Protein AF-A0A6I9Z350-F1 (afdb_monomer)

Organism: NCBI:txid35019

Solvent-accessible surface area (backbone atoms only — not comparable to full-atom values): 8164 Å² total; per-residue (Å²): 135,83,80,82,86,85,84,81,78,89,84,81,86,82,84,82,74,88,76,94,71,87,75,82,87,66,79,88,53,52,29,28,35,71,45,78,90,68,67,47,70,42,68,70,83,56,91,50,66,53,99,92,39,30,36,26,88,83,79,68,74,43,41,44,40,64,70,67,48,71,66,56,54,49,48,53,52,51,50,58,53,56,80,67,36,61,68,64,50,45,50,72,73,68,50,78,77,95,79,72,99,74,71,79,59,60,72,59,54,52,45,49,58,52,44,54,68,44,46,73,75,74,109

Structure (mmCIF, N/CA/C/O backbone):
data_AF-A0A6I9Z350-F1
#
_entry.id   AF-A0A6I9Z350-F1
#
loop_
_atom_site.group_PDB
_atom_site.id
_atom_site.type_symbol
_atom_site.label_atom_id
_atom_site.label_alt_id
_atom_site.label_comp_id
_atom_site.label_asym_id
_atom_site.label_entity_id
_atom_site.label_seq_id
_atom_site.pdbx_PDB_ins_code
_atom_site.Cartn_x
_atom_site.Cartn_y
_atom_site.Cartn_z
_atom_site.occupancy
_atom_site.B_iso_or_equiv
_atom_site.auth_seq_id
_atom_site.auth_comp_id
_atom_site.auth_asym_id
_atom_site.auth_atom_id
_atom_site.pdbx_PDB_model_num
ATOM 1 N N . MET A 1 1 ? -30.064 4.681 -46.245 1.00 39.53 1 MET A N 1
ATOM 2 C CA . MET A 1 1 ? -29.234 3.998 -45.229 1.00 39.53 1 MET A CA 1
ATOM 3 C C . MET A 1 1 ? -28.915 5.018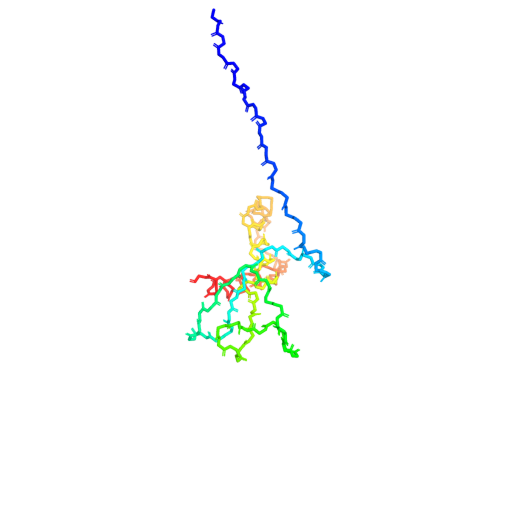 -44.132 1.00 39.53 1 MET A C 1
ATOM 5 O O . MET A 1 1 ? -27.839 5.588 -44.117 1.00 39.53 1 MET A O 1
ATOM 9 N N . GLN A 1 2 ? -29.908 5.581 -43.446 1.00 35.16 2 GLN A N 1
ATOM 10 C CA . GLN A 1 2 ? -30.554 5.068 -42.226 1.00 35.16 2 GLN A CA 1
ATOM 11 C C . GLN A 1 2 ? -29.574 4.509 -41.169 1.00 35.16 2 GLN A C 1
ATOM 13 O O . GLN A 1 2 ? -29.254 3.329 -41.159 1.00 35.16 2 GLN A O 1
ATOM 18 N N . GLN A 1 3 ? -29.080 5.452 -40.360 1.00 42.22 3 GLN A N 1
ATOM 19 C CA . GLN A 1 3 ? -28.800 5.473 -38.910 1.00 42.22 3 GLN A CA 1
ATOM 20 C C . GLN A 1 3 ? -29.290 4.279 -38.038 1.00 42.22 3 GLN A C 1
ATOM 22 O O . GLN A 1 3 ? -30.268 3.629 -38.399 1.00 42.22 3 GLN A O 1
ATOM 27 N N . PRO A 1 4 ? -28.699 4.054 -36.838 1.00 46.31 4 PRO A N 1
ATOM 28 C CA . PRO A 1 4 ? -29.136 4.849 -35.684 1.00 46.31 4 PRO A CA 1
ATOM 29 C C . PRO A 1 4 ? -28.044 5.319 -34.715 1.00 46.31 4 PRO A C 1
ATOM 31 O O . PRO A 1 4 ? -27.207 4.568 -34.223 1.00 46.31 4 PRO A O 1
ATOM 34 N N . GLN A 1 5 ? -28.165 6.606 -34.395 1.00 47.69 5 GLN A N 1
ATOM 35 C CA . GLN A 1 5 ? -27.813 7.204 -33.115 1.00 47.69 5 GLN A CA 1
ATOM 36 C C . GLN A 1 5 ? -28.542 6.466 -31.979 1.00 47.69 5 GLN A C 1
ATOM 38 O O . GLN A 1 5 ? -29.727 6.158 -32.111 1.00 47.69 5 GLN A O 1
ATOM 43 N N . GLN A 1 6 ? -27.874 6.249 -30.847 1.00 46.06 6 GLN A N 1
ATOM 44 C CA . GLN A 1 6 ? -28.547 5.943 -29.585 1.00 46.06 6 GLN A CA 1
ATOM 45 C C . GLN A 1 6 ? -28.291 7.080 -28.596 1.00 46.06 6 GLN A C 1
ATOM 47 O O . GLN A 1 6 ? -27.280 7.128 -27.905 1.00 46.06 6 GLN A O 1
ATOM 52 N N . SER A 1 7 ? -29.238 8.011 -28.560 1.00 43.06 7 SER A N 1
A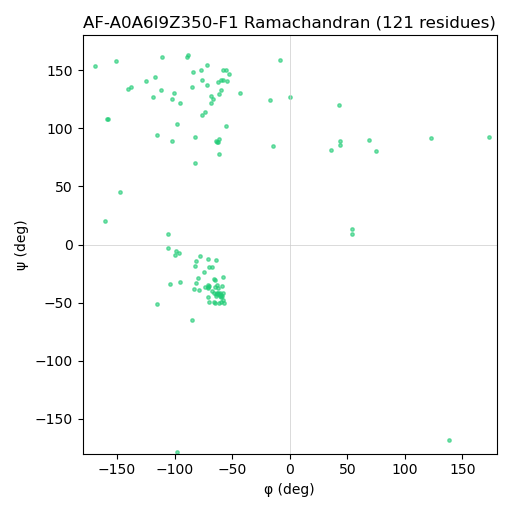TOM 53 C CA . SER A 1 7 ? -29.547 8.833 -27.395 1.00 43.06 7 SER A CA 1
ATOM 54 C C . SER A 1 7 ? -30.516 8.059 -26.504 1.00 43.06 7 SER A C 1
ATOM 56 O O . SER A 1 7 ? -31.511 7.573 -27.036 1.00 43.06 7 SER A O 1
ATOM 58 N N . LEU A 1 8 ? -30.314 8.020 -25.185 1.00 38.78 8 LEU A N 1
ATOM 59 C CA . LEU A 1 8 ? -31.418 7.849 -24.231 1.00 38.78 8 LEU A CA 1
ATOM 60 C C . LEU A 1 8 ? -31.047 8.370 -22.830 1.00 38.78 8 LEU A C 1
ATOM 62 O O . LEU A 1 8 ? -30.221 7.796 -22.133 1.00 38.78 8 LEU A O 1
ATOM 66 N N . ALA A 1 9 ? -31.685 9.501 -22.515 1.00 35.41 9 ALA A N 1
ATOM 67 C CA . ALA A 1 9 ? -32.276 9.948 -21.251 1.00 35.41 9 ALA A CA 1
ATOM 68 C C . ALA A 1 9 ? -31.547 9.736 -19.903 1.00 35.41 9 ALA A C 1
ATOM 70 O O . ALA A 1 9 ? -31.348 8.627 -19.421 1.00 35.41 9 ALA A O 1
ATOM 71 N N . THR A 1 10 ? -31.289 10.878 -19.256 1.00 42.88 10 THR A N 1
ATOM 72 C CA . THR A 1 10 ? -31.732 11.237 -17.893 1.00 42.88 10 THR A CA 1
ATOM 73 C C . THR A 1 10 ? -32.568 10.184 -17.153 1.00 42.88 10 THR A C 1
ATOM 75 O O . THR A 1 10 ? -33.644 9.852 -17.636 1.00 42.88 10 THR A O 1
ATOM 78 N N . ASP A 1 11 ? -32.169 9.803 -15.929 1.00 35.34 11 ASP A N 1
ATOM 79 C CA . ASP A 1 11 ? -32.929 10.194 -14.728 1.00 35.34 11 ASP A CA 1
ATOM 80 C C . ASP A 1 11 ? -32.221 9.905 -13.383 1.00 35.34 11 ASP A C 1
ATOM 82 O O . ASP A 1 11 ? -31.451 8.960 -13.239 1.00 35.34 11 ASP A O 1
ATOM 86 N N . GLN A 1 12 ? -32.598 10.712 -12.390 1.00 35.88 12 GLN A N 1
ATOM 87 C CA . GLN A 1 12 ? -32.644 10.423 -10.951 1.00 35.88 12 GLN A CA 1
ATOM 88 C C . GLN A 1 12 ? -31.339 10.228 -10.149 1.00 35.88 12 GLN A C 1
ATOM 90 O O . GLN A 1 12 ? -30.866 9.135 -9.856 1.00 35.88 12 GLN A O 1
ATOM 95 N N . GLY A 1 13 ? -30.856 11.362 -9.634 1.00 39.97 13 GLY A N 1
ATOM 96 C CA . GLY A 1 13 ? -30.872 11.637 -8.190 1.00 39.97 13 GLY A CA 1
ATOM 97 C C . GLY A 1 13 ? -30.461 10.517 -7.230 1.00 39.97 13 GLY A C 1
ATOM 98 O O . GLY A 1 13 ? -31.310 9.860 -6.639 1.00 39.97 13 GLY A O 1
ATOM 99 N N . ALA A 1 14 ? -29.166 10.436 -6.930 1.00 34.31 14 ALA A N 1
ATOM 100 C CA . ALA A 1 14 ? -28.703 9.934 -5.641 1.00 34.31 14 ALA A CA 1
ATOM 101 C C . ALA A 1 14 ? -28.290 11.135 -4.780 1.00 34.31 14 ALA A C 1
ATOM 103 O O . ALA A 1 14 ? -27.142 11.579 -4.800 1.00 34.31 14 ALA A O 1
ATOM 104 N N . THR A 1 15 ? -29.247 11.687 -4.036 1.00 36.53 15 THR A N 1
ATOM 105 C CA . THR A 1 15 ? -28.987 12.581 -2.906 1.00 36.53 15 THR A CA 1
ATOM 106 C C . THR A 1 15 ? -28.216 11.812 -1.833 1.00 36.53 15 THR A C 1
ATOM 108 O O . THR A 1 15 ? -28.783 11.235 -0.912 1.00 36.53 15 THR A O 1
ATOM 111 N N . ALA A 1 16 ? -26.889 11.806 -1.934 1.00 33.12 16 ALA A N 1
ATOM 112 C CA . ALA A 1 16 ? -26.019 11.485 -0.811 1.00 33.12 16 ALA A CA 1
ATOM 113 C C . ALA A 1 16 ? -25.846 12.748 0.044 1.00 33.12 16 ALA A C 1
ATOM 115 O O . ALA A 1 16 ? -24.795 13.384 0.049 1.00 33.12 16 ALA A O 1
ATOM 116 N N . THR A 1 17 ? -26.911 13.147 0.738 1.00 35.09 17 THR A N 1
ATOM 117 C CA . THR A 1 17 ? -26.781 14.076 1.860 1.00 35.09 17 THR A CA 1
ATOM 118 C C . THR A 1 17 ? -26.262 13.334 3.085 1.00 35.09 17 THR A C 1
ATOM 120 O O . THR A 1 17 ? -26.556 12.159 3.284 1.00 35.09 17 THR A O 1
ATOM 123 N N . SER A 1 18 ? -25.537 14.089 3.910 1.00 34.72 18 SER A N 1
ATOM 124 C CA . SER A 1 18 ? -25.029 13.774 5.247 1.00 34.72 18 SER A CA 1
ATOM 125 C C . SER A 1 18 ? -23.834 12.821 5.314 1.00 34.72 18 SER A C 1
ATOM 127 O O . SER A 1 18 ? -23.950 11.647 5.652 1.00 34.72 18 SER A O 1
ATOM 129 N N . SER A 1 19 ? -22.645 13.367 5.072 1.00 39.59 19 SER A N 1
ATOM 130 C CA . SER A 1 19 ? -21.701 13.622 6.169 1.00 39.59 19 SER A CA 1
ATOM 131 C C . SER A 1 19 ? -20.375 14.086 5.575 1.00 39.59 19 SER A C 1
ATOM 133 O O . SER A 1 19 ? -19.495 13.280 5.270 1.00 39.59 19 SER A O 1
ATOM 135 N N . GLU A 1 20 ? -20.213 15.399 5.456 1.00 40.50 20 GLU A N 1
ATOM 136 C CA . GLU A 1 20 ? -18.895 16.025 5.458 1.00 40.50 20 GLU A CA 1
ATOM 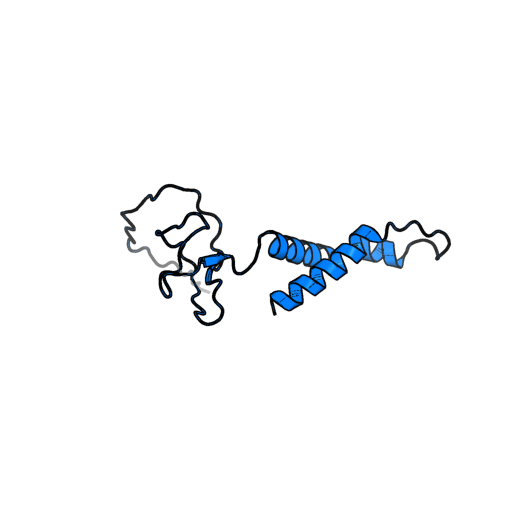137 C C . GLU A 1 20 ? -18.235 15.725 6.811 1.00 40.50 20 GLU A C 1
ATOM 139 O O . GLU A 1 20 ? -18.423 16.429 7.798 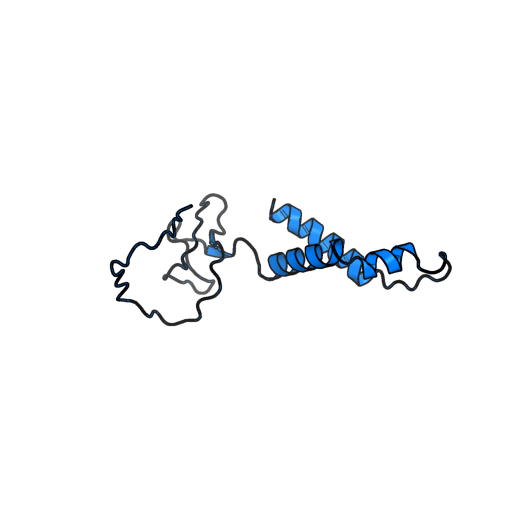1.00 40.50 20 GLU A O 1
ATOM 144 N N . ALA A 1 21 ? -17.498 14.617 6.879 1.00 41.06 21 ALA A N 1
ATOM 145 C CA . ALA A 1 21 ? -16.590 14.332 7.976 1.00 41.06 21 ALA A CA 1
ATOM 146 C C . ALA A 1 21 ? -15.180 14.739 7.536 1.00 41.06 21 ALA A C 1
ATOM 148 O O . ALA A 1 21 ? -14.538 14.082 6.718 1.00 41.06 21 ALA A O 1
ATOM 149 N N . VAL A 1 22 ? -14.771 15.887 8.066 1.00 43.12 22 VAL A N 1
ATOM 150 C CA . VAL A 1 22 ? -13.421 16.445 8.178 1.00 43.12 22 VAL A CA 1
ATOM 151 C C . VAL A 1 22 ? -12.290 15.421 7.980 1.00 43.12 22 VAL A C 1
ATOM 153 O O . VAL A 1 22 ? -12.164 14.466 8.742 1.00 43.12 22 VAL A O 1
ATOM 156 N N . GLY A 1 23 ? -11.400 15.705 7.021 1.00 43.09 23 GLY A N 1
ATOM 157 C CA . GLY A 1 23 ? -10.038 15.159 6.994 1.00 43.09 23 GLY A CA 1
ATOM 158 C C . GLY A 1 23 ? -9.665 14.386 5.730 1.00 43.09 23 GLY A C 1
ATOM 159 O O . GLY A 1 23 ? -9.826 13.173 5.669 1.00 43.09 23 GLY A O 1
ATOM 160 N N . GLY A 1 24 ? -9.094 15.101 4.752 1.00 46.00 24 GLY A N 1
ATOM 161 C CA . GLY A 1 24 ? -8.171 14.593 3.726 1.00 46.00 24 GLY A CA 1
ATOM 162 C C . GLY A 1 24 ? -8.435 13.181 3.204 1.00 46.00 24 GLY A C 1
ATOM 163 O O . GLY A 1 24 ? -7.749 12.235 3.596 1.00 46.00 24 GLY A O 1
ATOM 164 N N . ALA A 1 25 ? -9.376 13.045 2.269 1.00 51.44 25 ALA A N 1
ATOM 165 C CA . ALA A 1 25 ? -9.627 11.797 1.558 1.00 51.44 25 ALA A CA 1
ATOM 166 C C . ALA A 1 25 ? -8.385 11.371 0.745 1.00 51.44 25 ALA A C 1
ATOM 168 O O . ALA A 1 25 ? -8.221 11.711 -0.424 1.00 51.44 25 ALA A O 1
ATOM 169 N N . LYS A 1 26 ? -7.484 10.615 1.382 1.00 54.50 26 LYS A N 1
ATOM 170 C CA . LYS A 1 26 ? -6.441 9.832 0.710 1.00 54.50 26 LYS A CA 1
ATOM 171 C C . LYS A 1 26 ? -7.109 8.844 -0.267 1.00 54.50 26 LYS A C 1
ATOM 173 O O . LYS A 1 26 ? -8.227 8.392 -0.004 1.00 54.50 26 LYS A O 1
ATOM 178 N N . PRO A 1 27 ? -6.441 8.477 -1.376 1.00 55.56 27 PRO A N 1
ATOM 179 C CA . PRO A 1 27 ? -6.982 7.529 -2.348 1.00 55.56 27 PRO A CA 1
ATOM 180 C C . PRO A 1 27 ? -7.419 6.220 -1.672 1.00 55.56 27 PRO A C 1
ATOM 182 O O . PRO A 1 27 ? -6.820 5.794 -0.679 1.00 55.56 27 PRO A O 1
ATOM 185 N N . LYS A 1 28 ? -8.477 5.598 -2.217 1.00 69.75 28 LYS A N 1
ATOM 186 C CA . LYS A 1 28 ? -9.132 4.370 -1.723 1.00 69.75 28 LYS A CA 1
ATOM 187 C C . LYS A 1 28 ? -8.159 3.177 -1.714 1.00 69.75 28 LYS A C 1
ATOM 189 O O . LYS A 1 28 ? -8.208 2.327 -2.598 1.00 69.75 28 LYS A O 1
ATOM 194 N N . SER A 1 29 ? -7.277 3.122 -0.722 1.00 81.44 29 SER A N 1
ATOM 195 C CA . SER A 1 29 ? -6.394 1.984 -0.455 1.00 81.44 29 SER A CA 1
ATOM 196 C C . SER A 1 29 ? -7.128 0.933 0.373 1.00 81.44 29 SER A C 1
ATOM 198 O O . SER A 1 29 ? -8.015 1.246 1.170 1.00 81.44 29 SER A O 1
ATOM 200 N N . TRP A 1 30 ? -6.778 -0.333 0.163 1.00 91.69 30 TRP A N 1
ATOM 201 C CA . TRP A 1 30 ? -7.246 -1.406 1.026 1.00 91.69 30 TRP A CA 1
ATOM 202 C C . TRP A 1 30 ? -6.555 -1.324 2.382 1.00 91.69 30 TRP A C 1
ATOM 204 O O . TRP A 1 30 ? -5.349 -1.091 2.474 1.00 91.69 30 TRP A O 1
ATOM 214 N N . LEU A 1 31 ? -7.341 -1.519 3.431 1.00 93.81 31 LEU A N 1
ATOM 215 C CA . LEU A 1 31 ? -6.900 -1.584 4.809 1.00 93.81 31 LEU A CA 1
ATOM 216 C C . LEU A 1 31 ? -7.089 -3.019 5.305 1.00 93.81 31 LEU A C 1
ATOM 218 O O . LEU A 1 31 ? -8.160 -3.592 5.106 1.00 93.81 31 LEU A O 1
ATOM 222 N N . ARG A 1 32 ? -6.079 -3.591 5.958 1.00 95.69 32 ARG A N 1
ATOM 223 C CA . ARG A 1 32 ? -6.109 -4.934 6.547 1.00 95.69 32 ARG A CA 1
ATOM 224 C C . ARG A 1 32 ? -5.748 -4.854 8.029 1.00 95.69 32 ARG A C 1
ATOM 226 O O . ARG A 1 32 ? -4.909 -4.049 8.432 1.00 95.69 32 ARG A O 1
ATOM 233 N N . CYS A 1 33 ? -6.429 -5.641 8.855 1.00 96.81 33 CYS A N 1
ATOM 234 C CA . CYS A 1 33 ? -6.080 -5.781 10.263 1.00 96.81 33 CYS A CA 1
ATOM 235 C C . CYS A 1 33 ? -4.670 -6.367 10.394 1.00 96.81 33 CYS A C 1
ATOM 237 O O . CYS A 1 33 ? -4.298 -7.260 9.640 1.00 96.81 33 CYS A O 1
ATOM 239 N N . GLU A 1 34 ? -3.893 -5.856 11.346 1.00 95.69 34 GLU A N 1
ATOM 240 C CA . GLU A 1 34 ? -2.541 -6.353 11.626 1.00 95.69 34 GLU A CA 1
ATOM 241 C C . GLU A 1 34 ? -2.533 -7.794 12.164 1.00 95.69 34 GLU A C 1
ATOM 243 O O . GLU A 1 34 ? -1.600 -8.555 11.910 1.00 95.69 34 GLU A O 1
ATOM 248 N N . GLU A 1 35 ? -3.599 -8.180 12.863 1.00 95.81 35 GLU A N 1
ATOM 249 C CA . GLU A 1 35 ? -3.773 -9.515 13.427 1.00 95.81 35 GLU A CA 1
ATOM 250 C C . GLU A 1 35 ? -4.097 -10.542 12.327 1.00 95.81 35 GLU A C 1
ATOM 252 O O . GLU A 1 35 ? -5.172 -10.494 11.717 1.00 95.81 35 GLU A O 1
ATOM 257 N N . GLN A 1 36 ? -3.187 -11.496 12.098 1.00 91.25 36 GLN A N 1
ATOM 258 C CA . GLN A 1 36 ? -3.285 -12.479 11.007 1.00 91.25 36 GLN A CA 1
ATOM 259 C C . GLN A 1 36 ? -4.480 -13.424 11.169 1.00 91.25 36 GLN A C 1
ATOM 261 O O . GLN A 1 36 ? -5.077 -13.851 10.183 1.00 91.25 36 GLN A O 1
ATOM 266 N N . THR A 1 37 ? -4.878 -13.705 12.411 1.00 96.00 37 THR A N 1
ATOM 267 C CA . THR A 1 37 ? -6.050 -14.542 12.706 1.00 96.00 37 THR A CA 1
ATOM 268 C C . THR A 1 37 ? -7.379 -13.824 12.447 1.00 96.00 37 THR A C 1
ATOM 270 O O . THR A 1 37 ? -8.387 -14.475 12.192 1.00 96.00 37 THR A O 1
ATOM 273 N N . CYS A 1 38 ? -7.396 -12.485 12.469 1.00 96.81 38 CYS A N 1
ATOM 274 C CA . CYS A 1 38 ? -8.606 -11.680 12.281 1.00 96.81 38 CYS A CA 1
ATOM 275 C C . CYS A 1 38 ? -9.010 -11.571 10.805 1.00 96.81 38 CYS A C 1
ATOM 277 O O . CYS A 1 38 ? -10.197 -11.570 10.489 1.00 96.81 38 CYS A O 1
ATOM 279 N N . GLN A 1 39 ? -8.030 -11.429 9.904 1.00 93.94 39 GLN A N 1
ATOM 280 C CA . GLN A 1 39 ? -8.214 -11.303 8.445 1.00 93.94 39 GLN A CA 1
ATOM 281 C C . GLN A 1 39 ? -9.167 -10.181 7.978 1.00 93.94 39 GLN A C 1
ATOM 283 O O . GLN A 1 39 ? -9.482 -10.081 6.792 1.00 93.94 39 GLN A O 1
ATOM 288 N N . TYR A 1 40 ? -9.610 -9.291 8.874 1.00 96.06 40 TYR A N 1
ATOM 289 C CA . TYR A 1 40 ? -10.506 -8.194 8.520 1.00 96.06 40 TYR A CA 1
ATOM 290 C C . TYR A 1 40 ? -9.857 -7.262 7.491 1.00 96.06 40 TYR A C 1
ATOM 292 O O . TYR A 1 40 ? -8.747 -6.763 7.701 1.00 96.06 40 TYR A O 1
ATOM 300 N N . ARG A 1 41 ? -10.583 -6.983 6.404 1.00 95.31 41 ARG A N 1
ATOM 301 C CA . ARG A 1 41 ? -10.131 -6.155 5.285 1.00 95.31 41 ARG A CA 1
ATOM 302 C C . ARG A 1 41 ? -11.244 -5.221 4.817 1.00 95.31 41 ARG A C 1
ATOM 304 O O . ARG A 1 41 ? -12.388 -5.635 4.667 1.00 95.31 41 ARG A O 1
ATOM 311 N N . THR A 1 42 ? -10.927 -3.953 4.574 1.00 93.56 42 THR A N 1
ATOM 312 C CA . THR A 1 42 ? -11.916 -2.928 4.212 1.00 93.56 42 THR A CA 1
ATOM 313 C C . THR A 1 42 ? -11.323 -1.831 3.333 1.00 93.56 42 THR A C 1
ATOM 315 O O . THR A 1 42 ? -10.120 -1.600 3.341 1.00 93.56 42 THR A O 1
ATOM 318 N N . ARG A 1 43 ? -12.173 -1.126 2.581 1.00 92.50 43 ARG A N 1
ATOM 319 C CA . ARG A 1 43 ? -11.816 0.134 1.898 1.00 92.50 43 ARG A CA 1
ATOM 320 C C . ARG A 1 43 ? -12.258 1.379 2.668 1.00 92.50 43 ARG A C 1
ATOM 322 O O . ARG A 1 43 ? -12.003 2.493 2.221 1.00 92.50 43 ARG A O 1
ATOM 329 N N . ARG A 1 44 ? -12.986 1.205 3.776 1.00 91.31 44 ARG A N 1
ATOM 330 C CA . ARG A 1 44 ? -13.499 2.306 4.598 1.00 91.31 44 ARG A CA 1
ATOM 331 C C . ARG A 1 44 ? -12.600 2.490 5.809 1.00 91.31 44 ARG A C 1
ATOM 333 O O . ARG A 1 44 ? -12.326 1.522 6.515 1.00 91.31 44 ARG A O 1
ATOM 340 N N . LEU A 1 45 ? -12.178 3.726 6.054 1.00 91.00 45 LEU A N 1
ATOM 341 C CA . LEU A 1 45 ? -11.430 4.074 7.255 1.00 91.00 45 LEU A CA 1
ATOM 342 C C . LEU A 1 45 ? -12.359 3.950 8.477 1.00 91.00 45 LEU A C 1
ATOM 344 O O . LEU A 1 45 ? -13.407 4.598 8.493 1.00 91.00 45 LEU A O 1
ATOM 348 N N . PRO A 1 46 ? -12.028 3.114 9.478 1.00 91.88 46 PRO A N 1
ATOM 349 C CA . PRO A 1 46 ? -12.788 3.060 10.721 1.00 91.88 46 PRO A CA 1
ATOM 350 C C . PRO A 1 46 ? -12.780 4.419 11.424 1.00 91.88 46 PRO A C 1
ATOM 352 O O . PRO A 1 46 ? -11.753 5.086 11.444 1.00 91.88 46 PRO A O 1
ATOM 355 N N . LEU A 1 47 ? -13.904 4.804 12.031 1.00 92.19 47 LEU A N 1
ATOM 356 C CA . LEU A 1 47 ? -14.019 6.071 12.769 1.00 92.19 47 LEU A CA 1
ATOM 357 C C . LEU A 1 47 ? -13.455 5.994 14.195 1.00 92.19 47 LEU A C 1
ATOM 359 O O . LEU A 1 47 ? -13.250 7.020 14.832 1.00 92.19 47 LEU A O 1
ATOM 363 N N . HIS A 1 48 ? -13.211 4.786 14.706 1.00 93.06 48 HIS A N 1
ATOM 364 C CA . HIS A 1 48 ? -12.678 4.582 16.048 1.00 93.06 48 HIS A CA 1
ATOM 365 C C . HIS A 1 48 ? -11.156 4.429 15.994 1.00 93.06 48 HIS A C 1
ATOM 367 O O . HIS A 1 48 ? -10.647 3.518 15.342 1.00 93.06 48 HIS A O 1
ATOM 373 N N . PHE A 1 49 ? -10.430 5.296 16.697 1.00 95.06 49 PHE A N 1
ATOM 374 C CA . PHE A 1 49 ? -8.967 5.342 16.702 1.00 95.06 49 PHE A CA 1
ATOM 375 C C . PHE A 1 49 ? -8.416 5.054 18.099 1.00 95.06 49 PHE A C 1
ATOM 377 O O . PHE A 1 49 ? -8.996 5.454 19.105 1.00 95.06 49 PHE A O 1
ATOM 384 N N . SER A 1 50 ? -7.282 4.362 18.158 1.00 93.69 50 SER A N 1
ATOM 385 C CA . SER A 1 50 ? -6.393 4.353 19.320 1.00 93.69 50 SER A CA 1
ATOM 386 C C . SER A 1 50 ? -5.252 5.349 19.099 1.00 93.69 50 SER A C 1
ATOM 388 O O . SER A 1 50 ? -5.154 5.982 18.046 1.00 93.69 50 SER A O 1
ATOM 390 N N . ARG A 1 51 ? -4.323 5.442 20.058 1.00 93.06 51 ARG A N 1
ATOM 391 C CA . ARG A 1 51 ? -3.083 6.217 19.887 1.00 93.06 51 ARG A CA 1
ATOM 392 C C . ARG A 1 51 ? -2.254 5.748 18.677 1.00 93.06 51 ARG A C 1
ATOM 394 O O . ARG A 1 51 ? -1.530 6.546 18.095 1.00 93.06 51 ARG A O 1
ATOM 401 N N . ASN A 1 52 ? -2.366 4.476 18.295 1.00 91.69 52 ASN A N 1
ATOM 402 C CA . ASN A 1 52 ? -1.524 3.850 17.273 1.00 91.69 52 ASN A CA 1
ATOM 403 C C . ASN A 1 52 ? -2.170 3.848 15.876 1.00 91.69 52 ASN A C 1
ATOM 405 O O . ASN A 1 52 ? -1.516 3.452 14.913 1.00 91.69 52 ASN A O 1
ATOM 409 N N . GLY A 1 53 ? -3.437 4.257 15.750 1.00 94.00 53 GLY A N 1
ATOM 410 C CA . GLY A 1 53 ? -4.153 4.286 14.474 1.00 94.00 53 GLY A CA 1
ATOM 411 C C . GLY A 1 53 ? -5.606 3.805 14.567 1.00 94.00 53 GLY A C 1
ATOM 412 O O . GLY A 1 53 ? -6.141 3.651 15.667 1.00 94.00 53 GLY A O 1
ATOM 413 N N . PRO A 1 54 ? -6.273 3.569 13.421 1.00 95.25 54 PRO A N 1
ATOM 414 C CA . PRO A 1 54 ? -7.667 3.139 13.396 1.00 95.25 54 PRO A CA 1
ATOM 415 C C . PRO A 1 54 ? -7.798 1.719 13.953 1.00 95.25 54 PRO A C 1
ATOM 417 O O . PRO A 1 54 ? -7.112 0.795 13.512 1.00 95.25 54 PRO A O 1
ATOM 420 N N . LEU A 1 55 ? -8.692 1.536 14.919 1.00 96.81 55 LEU A N 1
ATOM 421 C CA . LEU A 1 55 ? -8.947 0.248 15.550 1.00 96.81 55 LEU A CA 1
ATOM 422 C C . LEU A 1 55 ? -9.773 -0.657 14.637 1.00 96.81 55 LEU A C 1
ATOM 424 O O . LEU A 1 55 ? -10.700 -0.224 13.949 1.00 96.81 55 LEU A O 1
ATOM 428 N N . CYS A 1 56 ? -9.446 -1.947 14.647 1.00 96.56 56 CYS A N 1
ATOM 429 C CA . CYS A 1 56 ? -10.211 -2.947 13.924 1.00 96.56 56 CYS A CA 1
ATOM 430 C C . CYS A 1 56 ? -11.612 -3.091 14.545 1.00 96.56 56 CYS A C 1
ATOM 432 O O . CYS A 1 56 ? -11.713 -3.398 15.734 1.00 96.56 56 CYS A O 1
ATOM 434 N N . PRO A 1 57 ? -12.701 -2.945 13.767 1.00 95.69 57 PRO A N 1
ATOM 435 C CA . PRO A 1 57 ? -14.059 -3.069 14.296 1.00 95.69 57 PRO A CA 1
ATOM 436 C C . PRO A 1 57 ? -14.430 -4.511 14.677 1.00 95.69 57 PRO A C 1
ATOM 438 O O . PRO A 1 57 ? -15.363 -4.705 15.452 1.00 95.69 57 PRO A O 1
ATOM 441 N N . VAL A 1 58 ? -13.703 -5.508 14.154 1.00 96.81 58 VAL A N 1
ATOM 442 C CA . VAL A 1 58 ? -13.960 -6.935 14.400 1.00 96.81 58 VAL A CA 1
ATOM 443 C C . VAL A 1 58 ? -13.293 -7.390 15.694 1.00 96.81 58 VAL A C 1
ATOM 445 O O . VAL A 1 58 ? -13.983 -7.721 16.653 1.00 96.81 58 VAL A O 1
ATOM 448 N N . CYS A 1 59 ? -11.957 -7.372 15.762 1.00 96.00 59 CYS A N 1
ATOM 449 C CA . CYS A 1 59 ? -11.252 -7.872 16.944 1.00 96.00 59 CYS A CA 1
ATOM 450 C C . CYS A 1 59 ? -11.166 -6.846 18.081 1.00 96.00 59 CYS A C 1
ATOM 452 O O . CYS A 1 59 ? -10.886 -7.235 19.212 1.00 96.00 59 CYS A O 1
ATOM 454 N N . LYS A 1 60 ? -11.371 -5.549 17.792 1.00 94.94 60 LYS A N 1
ATOM 455 C CA . LYS A 1 60 ? -11.319 -4.418 18.744 1.00 94.94 60 LYS A CA 1
ATOM 456 C C . LYS A 1 60 ? -10.021 -4.307 19.559 1.00 94.94 60 LYS A C 1
ATOM 458 O O . LYS A 1 60 ? -9.968 -3.558 20.528 1.00 94.94 60 LYS A O 1
ATOM 463 N N . LYS A 1 61 ? -8.980 -5.042 19.162 1.0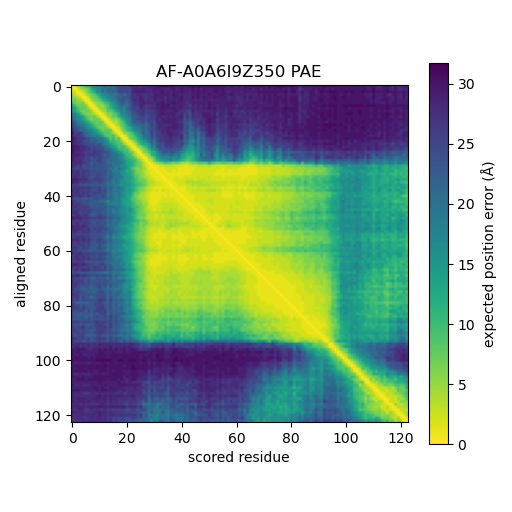0 94.12 61 LYS A N 1
ATOM 464 C CA . LYS A 1 61 ? -7.677 -5.118 19.837 1.00 94.12 61 LYS A CA 1
ATOM 465 C C . LYS A 1 61 ? -6.568 -4.554 18.959 1.00 94.12 61 LYS A C 1
ATOM 467 O O . LYS A 1 61 ? -5.817 -3.688 19.390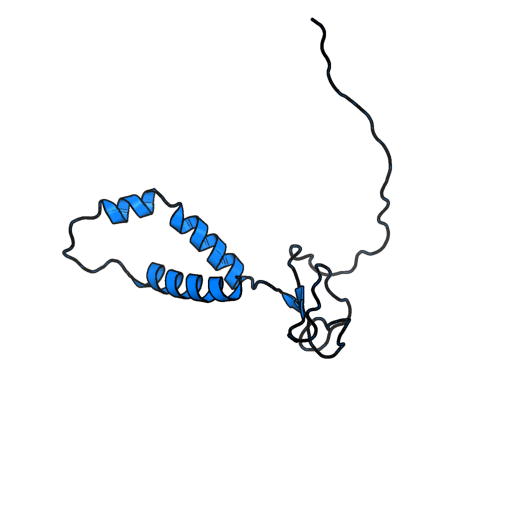 1.00 94.12 61 LYS A O 1
ATOM 472 N N . ALA A 1 62 ? -6.489 -5.032 17.721 1.00 96.69 62 ALA A N 1
ATOM 473 C CA . ALA A 1 62 ? -5.472 -4.618 16.766 1.00 96.69 62 ALA A CA 1
ATOM 474 C C . ALA A 1 62 ? -5.910 -3.393 15.952 1.00 96.69 62 ALA A C 1
ATOM 476 O O . ALA A 1 62 ? -7.096 -3.059 15.863 1.00 96.69 62 ALA A O 1
ATOM 477 N N . ILE A 1 63 ? -4.936 -2.744 15.321 1.00 96.75 63 ILE A N 1
ATOM 478 C CA . ILE A 1 63 ? -5.164 -1.651 14.376 1.00 96.75 63 ILE A CA 1
ATOM 479 C C . ILE A 1 63 ? -5.330 -2.176 12.946 1.00 96.75 63 ILE A C 1
ATOM 481 O O . ILE A 1 63 ? -4.963 -3.308 12.618 1.00 96.75 63 ILE A O 1
ATOM 485 N N . VAL A 1 64 ? -5.913 -1.347 12.087 1.00 95.56 64 VAL A N 1
ATOM 486 C CA . VAL A 1 64 ? -6.018 -1.593 10.647 1.00 95.56 64 VAL A CA 1
ATOM 487 C C . VAL A 1 64 ? -4.963 -0.748 9.931 1.00 95.56 64 VAL A C 1
ATOM 489 O O . VAL A 1 64 ? -4.910 0.466 10.110 1.00 95.56 64 VAL A O 1
ATOM 492 N N . LYS A 1 65 ? -4.114 -1.378 9.118 1.00 94.00 65 LYS A N 1
ATOM 493 C CA . LYS A 1 65 ? -3.045 -0.720 8.348 1.00 94.00 65 LYS A CA 1
ATOM 494 C C . LYS A 1 65 ? -3.366 -0.768 6.860 1.00 94.00 65 LYS A C 1
ATOM 496 O O . LYS A 1 65 ? -4.177 -1.588 6.435 1.00 94.00 65 LYS A O 1
ATOM 501 N N . ARG A 1 66 ? -2.730 0.086 6.051 1.00 92.25 66 ARG A N 1
ATOM 502 C CA . ARG A 1 66 ? -2.773 -0.096 4.592 1.00 92.25 66 ARG A CA 1
ATOM 503 C C . ARG A 1 66 ? -2.179 -1.454 4.247 1.00 92.25 66 ARG A C 1
ATOM 505 O O . ARG A 1 66 ? -1.112 -1.797 4.744 1.00 92.25 66 ARG A O 1
ATOM 512 N N . GLU A 1 67 ? -2.879 -2.193 3.398 1.00 92.25 67 GLU A N 1
ATOM 513 C CA . GLU A 1 67 ? -2.423 -3.487 2.892 1.00 92.25 67 GLU A CA 1
ATOM 514 C C . GLU A 1 67 ? -1.128 -3.337 2.087 1.00 92.25 67 GLU A C 1
ATOM 516 O O . GLU A 1 67 ? -0.212 -4.136 2.235 1.00 92.25 67 GLU A O 1
ATOM 521 N N . TYR A 1 68 ? -1.016 -2.244 1.328 1.00 88.88 68 TYR A N 1
ATOM 522 C CA . TYR A 1 68 ? 0.198 -1.867 0.614 1.00 88.88 68 TYR A CA 1
ATOM 523 C C . TYR A 1 68 ? 0.700 -0.517 1.122 1.00 88.88 68 TYR A C 1
ATOM 525 O O . TYR A 1 68 ? -0.047 0.463 1.169 1.00 88.88 68 TYR A O 1
ATOM 533 N N . SER A 1 69 ? 1.969 -0.469 1.527 1.00 87.94 69 SER A N 1
ATOM 534 C CA . SER A 1 69 ? 2.611 0.780 1.946 1.00 87.94 69 SER A CA 1
ATOM 535 C C . SER A 1 69 ? 2.869 1.701 0.750 1.00 87.94 69 SER A C 1
ATOM 537 O O . SER A 1 69 ? 3.056 1.231 -0.372 1.00 87.94 69 SER A O 1
ATOM 539 N N . ASP A 1 70 ? 2.953 3.010 1.002 1.00 86.69 70 ASP A N 1
ATOM 540 C CA . ASP A 1 70 ? 3.277 3.995 -0.042 1.00 86.69 70 ASP A CA 1
ATOM 541 C C . ASP A 1 70 ? 4.643 3.696 -0.675 1.00 86.69 70 ASP A C 1
ATOM 543 O O . ASP A 1 70 ? 4.795 3.811 -1.887 1.00 86.69 70 ASP A O 1
ATOM 547 N N . LYS A 1 71 ? 5.605 3.215 0.130 1.00 87.56 71 LYS A N 1
ATOM 548 C CA . LYS A 1 71 ? 6.909 2.756 -0.360 1.00 87.56 71 LYS A CA 1
ATOM 549 C C . LYS A 1 71 ? 6.756 1.581 -1.322 1.00 87.56 71 LYS A C 1
ATOM 551 O O . LYS A 1 71 ? 7.313 1.632 -2.402 1.00 87.56 71 LYS A O 1
ATOM 556 N N . ALA A 1 72 ? 6.002 0.544 -0.955 1.00 85.44 72 ALA A N 1
ATOM 557 C CA . ALA A 1 72 ? 5.817 -0.630 -1.812 1.00 85.44 72 ALA A CA 1
ATOM 558 C C . ALA A 1 72 ? 5.136 -0.278 -3.143 1.00 85.44 72 ALA A C 1
ATOM 560 O O . ALA A 1 72 ? 5.567 -0.738 -4.196 1.00 85.44 72 ALA A O 1
ATOM 561 N N . LEU A 1 73 ? 4.121 0.590 -3.103 1.00 86.44 73 LEU A N 1
ATOM 562 C CA . LEU A 1 73 ? 3.467 1.076 -4.316 1.00 86.44 73 LEU A CA 1
ATOM 563 C C . LEU A 1 73 ? 4.428 1.899 -5.184 1.00 86.44 73 LEU A C 1
ATOM 565 O O . LEU A 1 73 ? 4.479 1.697 -6.392 1.00 86.44 73 LEU A O 1
ATOM 569 N N . PHE A 1 74 ? 5.201 2.802 -4.575 1.00 89.31 74 PHE A N 1
ATOM 570 C CA . PHE A 1 74 ? 6.204 3.596 -5.282 1.00 89.31 74 PHE A CA 1
ATOM 571 C C . PHE A 1 74 ? 7.250 2.706 -5.955 1.00 89.31 74 PHE A C 1
ATOM 573 O O . PHE A 1 74 ? 7.482 2.852 -7.151 1.00 89.31 74 PHE A O 1
ATOM 580 N N . THR A 1 75 ? 7.816 1.740 -5.227 1.00 88.00 75 THR A N 1
ATOM 581 C CA . THR A 1 75 ? 8.800 0.807 -5.783 1.00 88.00 75 THR A CA 1
ATOM 582 C C . THR A 1 75 ? 8.221 0.027 -6.966 1.00 88.00 75 THR A C 1
ATOM 584 O O . THR A 1 75 ? 8.869 -0.068 -8.004 1.00 88.00 75 THR A O 1
ATOM 587 N N . GLN A 1 76 ? 6.982 -0.466 -6.858 1.00 87.94 76 GLN A N 1
ATOM 588 C CA . GLN A 1 76 ? 6.323 -1.185 -7.952 1.00 87.94 76 GLN A CA 1
ATOM 589 C C . GLN A 1 76 ? 6.168 -0.312 -9.205 1.00 87.94 76 GLN A C 1
ATOM 591 O O . GLN A 1 76 ? 6.379 -0.778 -10.324 1.00 87.94 76 GLN A O 1
ATOM 596 N N . LEU A 1 77 ? 5.798 0.959 -9.031 1.00 89.81 77 LEU A N 1
ATOM 597 C CA . LEU A 1 77 ? 5.675 1.902 -10.142 1.00 89.81 77 LEU A CA 1
ATOM 598 C C . LEU A 1 77 ? 7.038 2.220 -10.767 1.00 89.81 77 LEU A C 1
ATOM 600 O O . LEU A 1 77 ? 7.137 2.284 -11.990 1.00 89.81 77 LEU A O 1
ATOM 604 N N . CYS A 1 78 ? 8.086 2.381 -9.957 1.00 88.88 78 CYS A N 1
ATOM 605 C CA . CYS A 1 78 ? 9.452 2.570 -10.446 1.00 88.88 78 CYS A CA 1
ATOM 606 C C . CYS A 1 78 ? 9.942 1.360 -11.243 1.00 88.88 78 CYS A C 1
ATOM 608 O O . CYS A 1 78 ? 10.496 1.541 -12.322 1.00 88.88 78 CYS A O 1
ATOM 610 N N . PHE A 1 79 ? 9.668 0.144 -10.768 1.00 87.75 79 PHE A N 1
ATOM 611 C CA . PHE A 1 79 ? 9.987 -1.080 -11.498 1.00 87.75 79 PHE A CA 1
ATOM 612 C C . PHE A 1 79 ? 9.321 -1.108 -12.879 1.00 87.75 79 PHE A C 1
ATOM 614 O O . PHE A 1 79 ? 9.994 -1.328 -13.881 1.00 87.75 79 PHE A O 1
ATOM 621 N N . TYR A 1 80 ? 8.021 -0.801 -12.963 1.00 86.81 80 TYR A N 1
ATOM 622 C CA . TYR A 1 80 ? 7.338 -0.752 -14.259 1.00 86.81 80 TYR A CA 1
ATOM 623 C C . TYR A 1 80 ? 7.898 0.324 -15.191 1.00 86.81 80 TYR A C 1
ATOM 625 O O . TYR A 1 80 ? 7.960 0.110 -16.395 1.00 86.81 80 TYR A O 1
ATOM 633 N N . ARG A 1 81 ? 8.327 1.472 -14.660 1.00 90.50 81 ARG A N 1
ATOM 634 C CA . ARG A 1 81 ? 9.001 2.491 -15.474 1.00 90.50 81 ARG A CA 1
ATOM 635 C C . ARG A 1 81 ? 10.344 1.993 -16.002 1.00 90.50 81 ARG A C 1
ATOM 637 O O . ARG A 1 81 ? 10.637 2.228 -17.162 1.00 90.50 81 ARG A O 1
ATOM 644 N N . TYR A 1 82 ? 11.106 1.294 -15.166 1.00 86.94 82 TYR A N 1
ATOM 645 C CA . TYR A 1 82 ? 12.425 0.765 -15.495 1.00 86.94 82 TYR A CA 1
ATOM 646 C C . TYR A 1 82 ? 12.380 -0.306 -16.593 1.00 86.94 82 TYR A C 1
ATOM 648 O O . TYR A 1 82 ? 13.086 -0.190 -17.588 1.00 86.94 82 TYR A O 1
ATOM 656 N N . ILE A 1 83 ? 11.513 -1.319 -16.469 1.00 87.94 83 ILE A N 1
ATOM 657 C CA . ILE A 1 83 ? 11.475 -2.431 -17.442 1.00 87.94 83 ILE A CA 1
ATOM 658 C C . ILE A 1 83 ? 11.001 -2.013 -18.842 1.00 87.94 83 ILE A C 1
ATOM 660 O O . ILE A 1 83 ? 11.226 -2.741 -19.807 1.00 87.94 83 ILE A O 1
ATOM 664 N N . PHE A 1 84 ? 10.318 -0.869 -18.952 1.00 88.50 84 PHE A N 1
ATOM 665 C CA . PHE A 1 84 ? 9.832 -0.317 -20.217 1.00 88.50 84 PHE A CA 1
ATOM 666 C C . PHE A 1 84 ? 10.654 0.890 -20.703 1.00 88.50 84 PHE A C 1
ATOM 668 O O . PHE A 1 84 ? 10.257 1.531 -21.675 1.00 88.50 84 PHE A O 1
ATOM 675 N N . ASP A 1 85 ? 11.790 1.194 -20.068 1.00 89.69 85 ASP A N 1
ATOM 676 C CA . ASP A 1 85 ? 12.711 2.248 -20.502 1.00 89.69 85 ASP A CA 1
ATOM 677 C C . ASP A 1 85 ? 13.632 1.723 -21.619 1.00 89.69 85 ASP A C 1
ATOM 679 O O . ASP A 1 85 ? 14.660 1.080 -21.386 1.00 89.69 85 ASP A O 1
ATOM 683 N N . VAL A 1 86 ? 13.205 1.932 -22.868 1.00 86.81 86 VAL A N 1
ATOM 684 C CA . VAL A 1 86 ? 13.880 1.407 -24.065 1.00 86.81 86 VAL A CA 1
ATOM 685 C C . VAL A 1 86 ? 15.216 2.107 -24.303 1.00 86.81 86 VAL A C 1
ATOM 687 O O . VAL A 1 86 ? 16.166 1.480 -24.768 1.00 86.81 86 VAL A O 1
ATOM 690 N N . GLU A 1 87 ? 15.293 3.399 -24.013 1.00 86.81 87 GLU A N 1
ATOM 691 C CA . GLU A 1 87 ? 16.490 4.223 -24.148 1.00 86.81 87 GLU A CA 1
ATOM 692 C C . GLU A 1 87 ? 17.563 3.759 -23.165 1.00 86.81 87 GLU A C 1
ATOM 694 O O . GLU A 1 87 ? 18.673 3.432 -23.586 1.00 86.81 87 GLU A O 1
ATOM 699 N N . TYR A 1 88 ? 17.196 3.599 -21.895 1.00 85.31 88 TYR A N 1
ATOM 700 C CA . TYR A 1 88 ? 18.080 3.048 -20.875 1.00 85.31 88 TYR A CA 1
ATOM 701 C C . TYR A 1 88 ? 18.541 1.623 -21.217 1.00 85.31 88 TYR A C 1
ATOM 703 O O . TYR A 1 88 ? 19.726 1.299 -21.122 1.00 85.31 88 TYR A O 1
ATOM 711 N N . ALA A 1 89 ? 17.629 0.765 -21.694 1.00 87.25 89 ALA A N 1
ATOM 712 C CA . ALA A 1 89 ? 17.995 -0.575 -22.140 1.00 87.25 89 ALA A CA 1
ATOM 713 C C . ALA A 1 89 ? 19.000 -0.527 -23.304 1.00 87.25 89 ALA A C 1
ATOM 715 O O . ALA A 1 89 ? 19.995 -1.250 -23.287 1.00 87.25 89 ALA A O 1
ATOM 716 N N . LYS A 1 90 ? 18.786 0.341 -24.303 1.00 86.25 90 LYS A N 1
ATOM 717 C CA . LYS A 1 90 ? 19.719 0.517 -25.425 1.00 86.25 90 LYS A CA 1
ATOM 718 C C . LYS A 1 90 ? 21.091 0.963 -24.943 1.00 86.25 90 LYS A C 1
ATOM 720 O O . LYS A 1 90 ? 22.060 0.361 -25.373 1.00 86.25 90 LYS A O 1
ATOM 725 N N . GLU A 1 91 ? 21.181 1.933 -24.037 1.00 86.12 91 GLU A N 1
ATOM 726 C CA . GLU A 1 91 ? 22.456 2.386 -23.466 1.00 86.12 91 GLU A CA 1
ATOM 727 C C . GLU A 1 91 ? 23.221 1.247 -22.782 1.00 86.12 91 GLU A C 1
ATOM 729 O O . GLU A 1 91 ? 24.422 1.096 -23.010 1.00 86.12 91 GLU A O 1
ATOM 734 N N . ILE A 1 92 ? 22.523 0.381 -22.038 1.00 81.69 92 ILE A N 1
ATOM 735 C CA . ILE A 1 92 ? 23.118 -0.832 -21.456 1.00 81.69 92 ILE A CA 1
ATOM 736 C C . ILE A 1 92 ? 23.638 -1.782 -22.545 1.00 81.69 92 ILE A C 1
ATOM 738 O O . ILE A 1 92 ? 24.720 -2.351 -22.398 1.00 81.69 92 ILE A O 1
ATOM 742 N N . TYR A 1 93 ? 22.885 -1.977 -23.632 1.00 74.94 93 TYR A N 1
ATOM 743 C CA . TYR A 1 93 ? 23.254 -2.917 -24.697 1.00 74.94 93 TYR A CA 1
ATOM 744 C C . TYR A 1 93 ? 24.295 -2.371 -25.688 1.00 74.94 93 TYR A C 1
ATOM 746 O O . TYR A 1 93 ? 25.036 -3.159 -26.272 1.00 74.94 93 TYR A O 1
ATOM 754 N N . THR A 1 94 ? 24.354 -1.055 -25.908 1.00 79.44 94 THR A N 1
ATOM 755 C CA . THR A 1 94 ? 25.250 -0.402 -26.882 1.00 79.44 94 THR A CA 1
ATOM 756 C C . THR A 1 94 ? 26.436 0.318 -26.245 1.00 79.44 94 THR A C 1
ATOM 758 O O . THR A 1 94 ? 27.257 0.876 -26.973 1.00 79.44 94 THR A O 1
ATOM 761 N N . GLY A 1 95 ? 26.527 0.341 -24.913 1.00 60.91 95 GLY A N 1
ATOM 762 C CA . GLY A 1 95 ? 27.636 0.952 -24.184 1.00 60.91 95 GLY A CA 1
ATOM 763 C C . GLY A 1 95 ? 29.001 0.398 -24.618 1.00 60.91 95 GLY A C 1
ATOM 764 O O . GLY A 1 95 ? 29.092 -0.755 -25.057 1.00 60.91 95 GLY A O 1
ATOM 765 N N .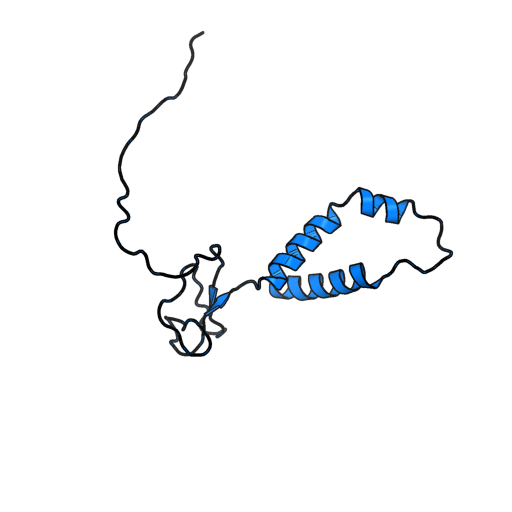 PRO A 1 96 ? 30.071 1.214 -24.538 1.00 55.12 96 PRO A N 1
ATOM 766 C CA . PRO A 1 96 ? 31.399 0.814 -24.983 1.00 55.12 96 PRO A CA 1
ATOM 767 C C . PRO A 1 96 ? 31.830 -0.445 -24.228 1.00 55.12 96 PRO A C 1
ATOM 769 O O . PRO A 1 96 ? 31.515 -0.611 -23.049 1.00 55.12 96 PRO A O 1
ATOM 772 N N . GLY A 1 97 ? 32.510 -1.352 -24.933 1.00 53.69 97 GLY A N 1
ATOM 773 C CA . GLY A 1 97 ? 32.967 -2.624 -24.386 1.00 53.69 97 GLY A CA 1
ATOM 774 C C . GLY A 1 97 ? 33.561 -2.471 -22.986 1.00 53.69 97 GLY A C 1
ATOM 775 O O . GLY A 1 97 ? 34.376 -1.588 -22.748 1.00 53.69 97 GLY A O 1
ATOM 776 N N . LYS A 1 98 ? 33.083 -3.332 -22.082 1.00 56.44 98 LYS A N 1
ATOM 777 C CA . LYS A 1 98 ? 33.664 -3.729 -20.794 1.00 56.44 98 LYS A CA 1
ATOM 778 C C . LYS A 1 98 ? 35.139 -3.332 -20.630 1.00 56.44 98 LYS A C 1
ATOM 780 O O . LYS A 1 98 ? 35.963 -4.187 -20.876 1.00 56.44 98 LYS A O 1
ATOM 785 N N . ASP A 1 99 ? 35.465 -2.118 -20.196 1.00 50.34 99 ASP A N 1
ATOM 786 C CA . ASP A 1 99 ? 36.840 -1.744 -19.807 1.00 50.34 99 ASP A CA 1
ATOM 787 C C . ASP A 1 99 ? 36.890 -0.490 -18.913 1.00 50.34 99 ASP A C 1
ATOM 789 O O . ASP A 1 99 ? 37.929 0.134 -18.781 1.00 50.34 99 ASP A O 1
ATOM 793 N N . THR A 1 100 ? 35.807 -0.104 -18.241 1.00 43.62 100 THR A N 1
ATOM 794 C CA . THR A 1 100 ? 35.896 0.754 -17.048 1.00 43.62 100 THR A CA 1
ATOM 795 C C . THR A 1 100 ? 34.628 0.567 -16.244 1.00 43.62 100 THR A C 1
ATOM 797 O O . THR A 1 100 ? 33.532 0.966 -16.633 1.00 43.62 100 THR A O 1
ATOM 800 N N . ALA A 1 101 ? 34.787 -0.120 -15.120 1.00 46.75 101 ALA A N 1
ATOM 801 C CA . ALA A 1 101 ? 33.792 -0.204 -14.076 1.00 46.75 101 ALA A CA 1
ATOM 802 C C . ALA A 1 101 ? 33.575 1.194 -13.478 1.00 46.75 101 ALA A C 1
ATOM 804 O O . ALA A 1 101 ? 34.241 1.570 -12.524 1.00 46.75 101 ALA A O 1
ATOM 805 N N . GLU A 1 102 ? 32.655 1.953 -14.057 1.00 49.28 102 GLU A N 1
ATOM 806 C CA . GLU A 1 102 ? 31.959 3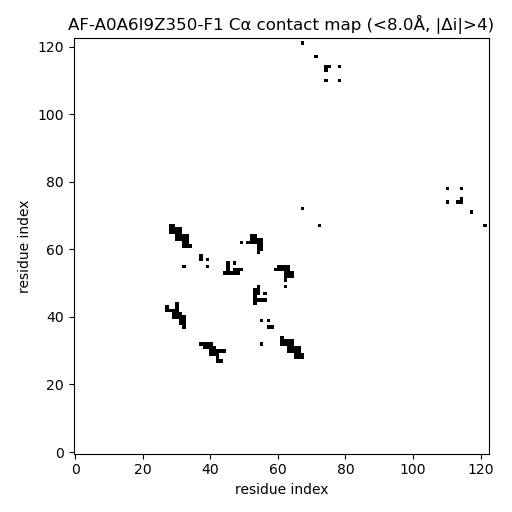.041 -13.366 1.00 49.28 102 GLU A CA 1
ATOM 807 C C . GLU A 1 102 ? 30.532 3.163 -13.922 1.00 49.28 102 GLU A C 1
ATOM 809 O O . GLU A 1 102 ? 30.021 4.228 -14.241 1.00 49.28 102 GLU A O 1
ATOM 814 N N . ALA A 1 103 ? 29.870 2.016 -14.080 1.00 49.75 103 ALA A N 1
ATOM 8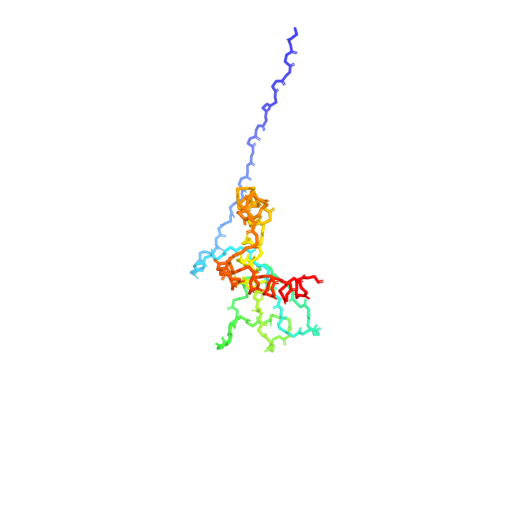15 C CA . ALA A 1 103 ? 28.431 1.996 -13.897 1.00 49.75 103 ALA A CA 1
ATOM 816 C C . ALA A 1 103 ? 28.237 2.029 -12.386 1.00 49.75 103 ALA A C 1
ATOM 818 O O . ALA A 1 103 ? 28.615 1.056 -11.739 1.00 49.75 103 ALA A O 1
ATOM 819 N N . ASP A 1 104 ? 27.711 3.119 -11.829 1.00 48.28 104 ASP A N 1
ATOM 820 C CA . ASP A 1 104 ? 27.233 3.131 -10.448 1.00 48.28 104 ASP A CA 1
ATOM 821 C C . ASP A 1 104 ? 26.203 1.994 -10.292 1.00 48.28 104 ASP A C 1
ATOM 823 O O . ASP A 1 104 ? 25.059 2.128 -10.741 1.00 48.28 104 ASP A O 1
ATOM 827 N N . PRO A 1 105 ? 26.562 0.843 -9.686 1.00 50.44 105 PRO A N 1
ATOM 828 C CA . PRO A 1 105 ? 25.703 -0.342 -9.670 1.00 50.44 105 PRO A CA 1
ATOM 829 C C . PRO A 1 105 ? 24.587 -0.202 -8.630 1.00 50.44 105 PRO A C 1
ATOM 831 O O . PRO A 1 105 ? 23.656 -1.002 -8.572 1.00 50.44 105 PRO A O 1
ATOM 834 N N . VAL A 1 106 ? 24.678 0.823 -7.785 1.00 50.97 106 VAL A N 1
ATOM 835 C CA . VAL A 1 106 ? 23.902 0.947 -6.555 1.00 50.97 106 VAL A CA 1
ATOM 836 C C . VAL A 1 106 ? 22.427 1.229 -6.850 1.00 50.97 106 VAL A C 1
ATOM 838 O O . VAL A 1 106 ? 21.562 0.637 -6.217 1.00 50.97 106 VAL A O 1
ATOM 841 N N . ALA A 1 107 ? 22.099 2.016 -7.879 1.00 48.75 107 ALA A N 1
ATOM 842 C CA . ALA A 1 107 ? 20.703 2.374 -8.151 1.00 48.75 107 ALA A CA 1
ATOM 843 C C . ALA A 1 107 ? 19.856 1.198 -8.678 1.00 48.75 107 ALA A C 1
ATOM 845 O O . ALA A 1 107 ? 18.686 1.073 -8.323 1.00 48.75 107 ALA A O 1
ATOM 846 N N . GLY A 1 108 ? 20.438 0.327 -9.510 1.00 44.44 108 GLY A N 1
ATOM 847 C CA . GLY A 1 108 ? 19.739 -0.829 -10.082 1.00 44.44 108 GLY A CA 1
ATOM 848 C C . GLY A 1 108 ? 19.712 -2.035 -9.144 1.00 44.44 108 GLY A C 1
ATOM 849 O O . GLY A 1 108 ? 18.694 -2.711 -9.033 1.00 44.44 108 GLY A O 1
ATOM 850 N N . GLN A 1 109 ? 20.806 -2.278 -8.421 1.00 49.00 109 GLN A N 1
ATOM 851 C CA . GLN A 1 109 ? 20.971 -3.475 -7.595 1.00 49.00 109 GLN A CA 1
ATOM 852 C C . GLN A 1 109 ? 20.280 -3.341 -6.226 1.00 49.00 109 GLN A C 1
ATOM 854 O O . GLN A 1 109 ? 19.715 -4.315 -5.725 1.00 49.00 109 GLN A O 1
ATOM 859 N N . GLU A 1 110 ? 20.227 -2.130 -5.653 1.00 50.88 110 GLU A N 1
ATOM 860 C CA . GLU A 1 110 ? 19.400 -1.851 -4.469 1.00 50.88 110 GLU A CA 1
ATOM 861 C C . GLU A 1 110 ? 17.905 -1.850 -4.806 1.00 50.88 110 GLU A C 1
ATOM 863 O O . GLU A 1 110 ? 17.089 -2.296 -3.993 1.00 50.88 110 GLU A O 1
ATOM 868 N N . LEU A 1 111 ? 17.534 -1.392 -6.010 1.00 54.59 111 LEU A N 1
ATOM 869 C CA . LEU A 1 111 ? 16.148 -1.416 -6.468 1.00 54.59 111 LEU A CA 1
ATOM 870 C C . LEU A 1 111 ? 15.692 -2.848 -6.758 1.00 54.59 111 LEU A C 1
ATOM 872 O O . LEU A 1 111 ? 14.638 -3.218 -6.270 1.00 54.59 111 LEU A O 1
ATOM 876 N N . GLU A 1 112 ? 16.483 -3.679 -7.438 1.00 51.75 112 GLU A N 1
ATOM 877 C CA . GLU A 1 112 ? 16.196 -5.108 -7.659 1.00 51.75 112 GLU A CA 1
ATOM 878 C C . GLU A 1 112 ? 16.013 -5.871 -6.337 1.00 51.75 112 GLU A C 1
ATOM 880 O O . GLU A 1 112 ? 14.983 -6.512 -6.128 1.00 51.75 112 GLU A O 1
ATOM 885 N N . ALA A 1 113 ? 16.949 -5.741 -5.388 1.00 54.06 113 ALA A N 1
ATOM 886 C CA . ALA A 1 113 ? 16.841 -6.400 -4.084 1.00 54.06 113 ALA A CA 1
ATOM 887 C C . ALA A 1 113 ? 15.649 -5.876 -3.255 1.00 54.06 113 ALA A C 1
ATOM 889 O O . ALA A 1 113 ? 14.973 -6.647 -2.565 1.00 54.06 113 ALA A O 1
ATOM 890 N N . SER A 1 114 ? 15.346 -4.574 -3.341 1.00 49.25 114 SER A N 1
ATOM 891 C CA . SER A 1 114 ? 14.186 -3.970 -2.673 1.00 49.25 114 SER A CA 1
ATOM 892 C C . SER A 1 114 ? 12.858 -4.332 -3.348 1.00 49.25 114 SER A C 1
ATOM 894 O O . SER A 1 114 ? 11.866 -4.508 -2.644 1.00 49.25 114 SER A O 1
ATOM 896 N N . VAL A 1 115 ? 12.813 -4.433 -4.677 1.00 56.25 115 VAL A N 1
ATOM 897 C CA . VAL A 1 115 ? 11.631 -4.799 -5.472 1.00 56.25 115 VAL A CA 1
ATOM 898 C C . VAL A 1 115 ? 11.306 -6.267 -5.252 1.00 56.25 115 VAL A C 1
ATOM 900 O O . VAL A 1 115 ? 10.174 -6.576 -4.890 1.00 56.25 115 VAL A O 1
ATOM 903 N N . MET A 1 116 ? 12.289 -7.161 -5.375 1.00 58.44 116 MET A N 1
ATOM 904 C CA . MET A 1 116 ? 12.092 -8.602 -5.196 1.00 58.44 116 MET A CA 1
ATOM 905 C C . MET A 1 116 ? 11.672 -8.937 -3.757 1.00 58.44 116 MET A C 1
ATOM 907 O O . MET A 1 116 ? 10.685 -9.641 -3.554 1.00 58.44 116 MET A O 1
ATOM 911 N N . GLY A 1 117 ? 12.297 -8.314 -2.748 1.00 58.69 117 GLY A N 1
ATOM 912 C CA . GLY A 1 117 ? 11.888 -8.464 -1.344 1.00 58.69 117 GLY A CA 1
ATOM 913 C C . GLY A 1 117 ? 10.556 -7.786 -0.971 1.00 58.69 117 GLY A C 1
ATOM 914 O O . GLY A 1 117 ? 10.036 -8.013 0.130 1.00 58.69 117 GLY A O 1
ATOM 915 N N . GLN A 1 118 ? 10.003 -6.927 -1.839 1.00 53.50 118 GLN A N 1
ATOM 916 C CA . GLN A 1 118 ? 8.659 -6.349 -1.704 1.00 53.50 118 GLN A CA 1
ATOM 917 C C . GLN A 1 118 ? 7.607 -7.138 -2.497 1.00 53.50 118 GLN A C 1
ATOM 919 O O . GLN A 1 118 ? 6.481 -7.241 -2.012 1.00 53.50 118 GLN A O 1
ATOM 924 N N . LEU A 1 119 ? 7.957 -7.737 -3.641 1.00 53.78 119 LEU A N 1
ATOM 925 C CA . LEU A 1 119 ? 7.069 -8.603 -4.424 1.00 53.78 119 LEU A CA 1
ATOM 926 C C . LEU A 1 119 ? 6.662 -9.855 -3.637 1.00 53.78 119 LEU A C 1
ATOM 928 O O . LEU A 1 119 ? 5.480 -10.181 -3.605 1.00 53.78 119 LEU A O 1
ATOM 932 N N . GLU A 1 120 ? 7.595 -10.485 -2.919 1.00 53.12 120 GLU A N 1
ATOM 933 C CA . GLU A 1 120 ? 7.319 -11.650 -2.054 1.00 53.12 120 GLU A CA 1
ATOM 934 C C . GLU A 1 120 ? 6.385 -11.348 -0.868 1.00 53.12 120 GLU A C 1
ATOM 936 O O . GLU A 1 120 ? 5.906 -12.260 -0.205 1.00 53.12 120 GLU A O 1
ATOM 941 N N . ARG A 1 121 ? 6.131 -10.068 -0.562 1.00 51.50 121 ARG A N 1
ATOM 942 C CA . ARG A 1 121 ? 5.169 -9.655 0.478 1.00 51.50 121 ARG A CA 1
ATOM 943 C C . ARG A 1 121 ? 3.814 -9.233 -0.089 1.00 51.50 121 ARG A C 1
ATOM 945 O O . ARG A 1 121 ? 2.903 -8.937 0.683 1.00 51.50 121 ARG A O 1
ATOM 952 N N . ILE A 1 122 ? 3.714 -9.113 -1.411 1.00 44.94 122 ILE A N 1
ATOM 953 C CA . ILE A 1 122 ? 2.512 -8.690 -2.141 1.00 44.94 122 ILE A CA 1
ATOM 954 C C . ILE A 1 122 ? 1.824 -9.891 -2.803 1.00 44.94 122 ILE A C 1
ATOM 956 O O . ILE A 1 122 ? 0.594 -9.875 -2.903 1.00 44.94 122 ILE A O 1
ATOM 960 N N . LEU A 1 123 ? 2.606 -10.882 -3.247 1.00 41.75 123 LEU A N 1
ATOM 961 C CA . LEU A 1 123 ? 2.164 -12.196 -3.727 1.00 41.75 123 LEU A CA 1
ATOM 962 C C . LEU A 1 123 ? 1.950 -13.163 -2.556 1.00 41.75 123 LEU A C 1
ATOM 964 O O . LEU A 1 123 ? 0.985 -13.955 -2.645 1.00 41.75 123 LEU A O 1
#

Sequence (123 aa):
MQQPQQSLATDQGATATSSEAVGGAKPKSWLRCEEQTCQYRTRRLPLHFSRNGPLCPVCKKAIVKREYSDKALFTQLCFYRYIFDVEYAKEIYTGPGKDTAEADPVAGQELEASVMGQLERIL

Secondary structure (DSSP, 8-state):
-----------------S----S-------EEES-TTT--EESSPPS-EETTEEBPTTTSSSBEEESS-HHHHHHHHHHHHHHT-HHHHHHHHHS--S----S--HHHHHHHHHHHHHHTTT-

Radius of gyration: 24.29 Å; Cα contacts (8 Å, |Δi|>4): 85; chains: 1; bounding box: 70×31×65 Å

InterPro domains:
  IPR015088 Zinc finger, DNA-directed DNA polymerase, family B, alpha [PF08996] (28-107)
  IPR038256 DNA polymerase alpha, zinc finger domain superfamily [G3DSA:1.10.3200.20] (25-122)

Nearest PDB structures (foldseek):
  4y97-assembly1_B  TM=6.204E-01  e=1.684E-07  Homo sapiens
  8d9d-assembly1_C  TM=6.112E-01  e=9.944E-07  Homo sapiens
  8d0k-assembly1_F  TM=6.099E-01  e=6.701E-07  Homo sapiens
  8v6g-assembly1_A  TM=5.978E-01  e=2.339E-06  Xenopus laevis
  8v5o-assembly1_A  TM=5.978E-01  e=2.498E-06  Xenopus laevis

pLDDT: mean 70.6, std 22.86, range [33.12, 96.81]

Mean predicted aligned error: 15.94 Å

Foldseek 3Di:
DDDDDDDDDDDDDDPPDDDPDDDDPDPQFKKAWPDPVQRDIDSDQAPDADPVGGADPRPRPTHIGGLADPVLVVLVVVVVVVVPPVVVVVCVVVPDPPDDPPPPCCVVVVSVVVNVVSVVSVD